Protein AF-A0A6P0WUS3-F1 (afdb_monomer)

Radius of gyration: 23.39 Å; Cα contacts (8 Å, |Δi|>4): 30; chains: 1; bounding box: 46×38×53 Å

Secondary structure (DSSP, 8-state):
------------HHHHHHHHHHHHHHT--HHHHHHHHHHHHHHHHHHHHHHHHHHHHHHTSTT-----HHHHHHHHHHTTSTTPPPPS--

Sequence (90 aa):
MSQTEVVTVRLTPEVKAKLNALALSTKRSKSWLAAEAIALYVEQQSWQIQMIEEAVTFADSPQAEWVEGDDMEAWLSSWGMEDEKPAPCS

Foldseek 3Di:
DDDDDDDDDDDDPVVVVVLVVVCVVVVHDSVVVVVVVVVVVCVVVVVVVVVVVVVVVLCPDPNDDDDDPVLQVQQVVCPPHPPRDDHRPD

Structure (mmCIF, N/CA/C/O backbone):
data_AF-A0A6P0WUS3-F1
#
_entry.id   AF-A0A6P0WUS3-F1
#
loop_
_atom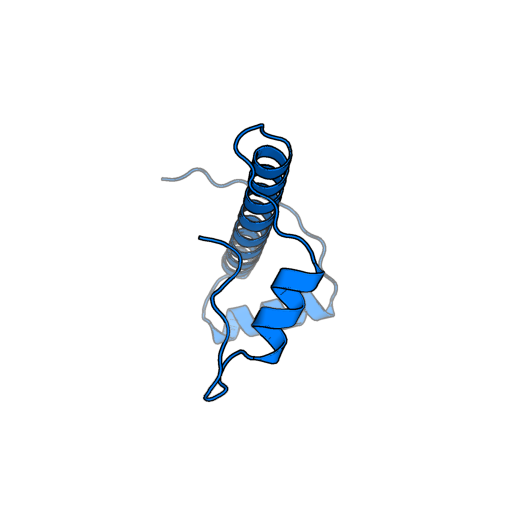_site.group_PDB
_atom_site.id
_atom_site.type_symbol
_atom_site.label_atom_id
_atom_site.label_alt_id
_atom_site.label_comp_id
_atom_site.label_asym_id
_atom_site.label_entity_id
_atom_site.label_seq_id
_atom_site.pdbx_PDB_ins_code
_atom_site.Cartn_x
_atom_site.Cartn_y
_atom_site.Cartn_z
_atom_site.occupancy
_atom_site.B_iso_or_equiv
_atom_site.auth_seq_id
_atom_site.auth_comp_id
_atom_site.auth_asym_id
_atom_site.auth_atom_id
_atom_site.pdbx_PDB_model_num
ATOM 1 N N . MET A 1 1 ? 6.825 10.793 23.444 1.00 47.56 1 MET A N 1
ATOM 2 C CA 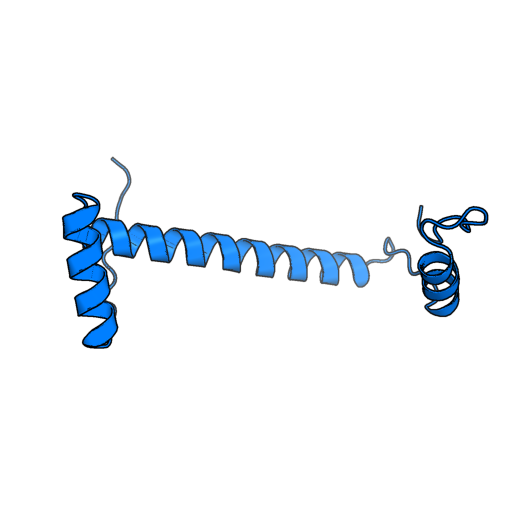. MET A 1 1 ? 5.476 10.365 23.020 1.00 47.56 1 MET A CA 1
ATOM 3 C C . MET A 1 1 ? 5.272 10.909 21.619 1.00 47.56 1 MET A C 1
ATOM 5 O O . MET A 1 1 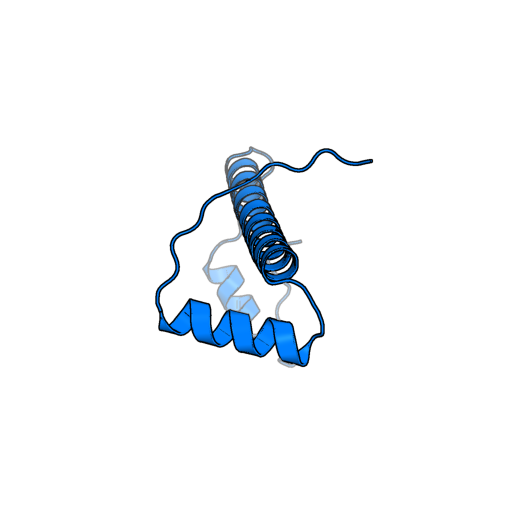? 5.340 12.121 21.463 1.00 47.56 1 MET A O 1
ATOM 9 N N . SER A 1 2 ? 5.133 10.046 20.616 1.00 72.62 2 SER A N 1
ATOM 10 C CA . SER A 1 2 ? 4.822 10.456 19.242 1.00 72.62 2 SER A CA 1
ATOM 11 C C . SER A 1 2 ? 3.440 11.114 19.212 1.00 72.62 2 SER A C 1
ATOM 13 O O . SER A 1 2 ? 2.524 10.624 19.873 1.00 72.62 2 SER A O 1
ATOM 15 N N . GLN A 1 3 ? 3.291 12.226 18.496 1.00 85.38 3 GLN A N 1
ATOM 16 C CA . GLN A 1 3 ? 1.994 12.876 18.305 1.00 85.38 3 GLN A CA 1
ATOM 17 C C . GLN A 1 3 ? 1.120 11.999 17.395 1.00 85.38 3 GLN A C 1
ATOM 19 O O . GLN A 1 3 ? 1.618 11.427 16.428 1.00 85.38 3 GLN A O 1
ATOM 24 N N . 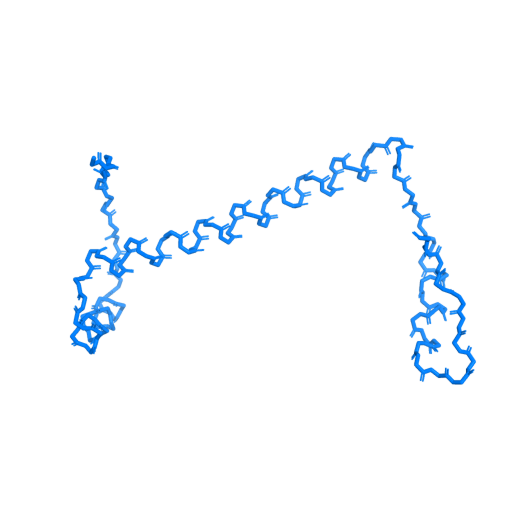THR A 1 4 ? -0.164 11.860 17.722 1.00 86.56 4 THR A N 1
ATOM 25 C CA . THR A 1 4 ? -1.138 11.117 16.910 1.00 86.56 4 THR A CA 1
ATOM 26 C C . THR A 1 4 ? -2.301 12.023 16.558 1.00 86.56 4 THR A C 1
ATOM 28 O O . THR A 1 4 ? -2.810 12.720 17.434 1.00 86.56 4 THR A O 1
ATOM 31 N N . GLU A 1 5 ? -2.750 11.945 15.312 1.00 92.31 5 GLU A N 1
ATOM 32 C CA . GLU A 1 5 ? -3.877 12.711 14.781 1.00 92.31 5 GLU A CA 1
ATOM 33 C C . GLU A 1 5 ? -5.099 11.806 14.579 1.00 92.31 5 GLU A C 1
ATOM 35 O O . GLU A 1 5 ? -4.972 10.594 14.375 1.00 92.31 5 GLU A O 1
ATOM 40 N N . VAL A 1 6 ? -6.301 12.383 14.647 1.00 93.69 6 VAL A N 1
ATOM 41 C CA . VAL A 1 6 ? -7.558 11.636 14.488 1.00 93.69 6 VAL A CA 1
ATOM 42 C C . VAL A 1 6 ? -8.091 11.792 13.070 1.00 93.69 6 VAL A C 1
ATOM 44 O O . VAL A 1 6 ? -8.343 12.900 12.606 1.00 93.69 6 VAL A O 1
ATOM 47 N N . VAL A 1 7 ? -8.368 10.663 12.417 1.00 92.94 7 VAL A N 1
ATOM 48 C CA . VAL A 1 7 ? -9.057 10.616 11.122 1.00 92.94 7 VAL A CA 1
ATOM 49 C C . VAL A 1 7 ? -10.416 9.941 11.291 1.00 92.94 7 VAL A C 1
ATOM 51 O O . VAL A 1 7 ? -10.532 8.888 11.918 1.00 92.94 7 VAL A O 1
ATOM 54 N N . THR A 1 8 ? -11.466 10.540 10.723 1.00 94.69 8 THR A N 1
ATOM 55 C CA . THR A 1 8 ? -12.811 9.944 10.691 1.00 94.69 8 THR A CA 1
ATOM 56 C C . THR A 1 8 ? -13.040 9.258 9.350 1.00 94.69 8 THR A C 1
ATOM 58 O O . THR A 1 8 ? -13.061 9.916 8.314 1.00 94.69 8 THR A O 1
ATOM 61 N N . VAL A 1 9 ? -13.265 7.943 9.371 1.00 93.62 9 VAL A N 1
ATOM 62 C CA . VAL A 1 9 ? -13.518 7.137 8.168 1.00 93.62 9 VAL A CA 1
ATOM 63 C C . VAL A 1 9 ? -14.941 6.588 8.156 1.00 93.62 9 VAL A C 1
ATOM 65 O O . VAL A 1 9 ? -15.499 6.218 9.192 1.00 93.62 9 VAL A O 1
ATOM 68 N N . ARG A 1 10 ? -15.544 6.517 6.966 1.00 96.56 10 ARG A N 1
ATOM 69 C CA . ARG A 1 10 ? -16.844 5.869 6.765 1.00 96.56 10 ARG A CA 1
ATOM 70 C C . ARG A 1 10 ? -16.619 4.423 6.352 1.00 96.56 10 ARG A C 1
ATOM 72 O O . ARG A 1 10 ? -15.905 4.161 5.394 1.00 96.56 10 ARG A O 1
ATOM 79 N N . LEU A 1 11 ? -17.259 3.501 7.062 1.00 96.56 11 LEU A N 1
ATOM 80 C CA . LEU A 1 11 ? -17.212 2.071 6.770 1.00 96.56 11 LEU A CA 1
ATOM 81 C C . LEU A 1 11 ? -18.615 1.577 6.443 1.00 96.56 11 LEU A C 1
ATOM 83 O O . LEU A 1 11 ? -19.590 2.000 7.072 1.00 96.56 11 LEU A O 1
ATOM 87 N N . THR A 1 12 ? -18.713 0.642 5.502 1.00 98.44 12 THR A N 1
ATOM 88 C CA . THR A 1 12 ? -19.959 -0.098 5.303 1.00 98.44 12 THR A CA 1
ATOM 89 C C . THR A 1 12 ? -20.276 -0.925 6.561 1.00 98.44 12 THR A C 1
ATOM 91 O O . THR A 1 12 ? -19.360 -1.286 7.315 1.00 98.44 12 THR A O 1
ATOM 94 N N . PRO A 1 13 ? -21.557 -1.252 6.823 1.00 98.50 13 PRO A N 1
ATOM 95 C CA . PRO A 1 13 ? -21.930 -2.082 7.971 1.00 98.50 13 PRO A CA 1
ATOM 96 C C . PRO A 1 13 ? -21.191 -3.426 8.005 1.00 98.50 13 PRO A C 1
ATOM 98 O O . PRO A 1 13 ? -20.765 -3.866 9.072 1.00 98.50 13 PRO A O 1
ATOM 101 N N . GLU A 1 14 ? -20.979 -4.032 6.835 1.00 98.50 14 GLU A N 1
ATOM 102 C CA . GLU A 1 14 ? -20.250 -5.292 6.684 1.00 98.50 14 GLU A CA 1
ATOM 103 C C . GLU A 1 14 ? -18.787 -5.171 7.137 1.00 98.50 14 GLU A C 1
ATOM 105 O O . GLU A 1 14 ? -18.323 -5.960 7.962 1.00 98.50 14 GLU A O 1
ATOM 110 N N . VAL A 1 15 ? -18.061 -4.153 6.659 1.00 97.94 15 VAL A N 1
ATOM 111 C CA . VAL A 1 15 ? -16.655 -3.934 7.038 1.00 97.94 15 VAL A CA 1
ATOM 112 C C . VAL A 1 15 ? -16.540 -3.620 8.527 1.00 97.94 15 VAL A C 1
ATOM 114 O O . VAL A 1 15 ? -15.671 -4.161 9.210 1.00 97.94 15 VAL A O 1
ATOM 117 N N . LYS A 1 16 ? -17.458 -2.812 9.072 1.00 97.88 16 LYS A N 1
ATOM 118 C CA . LYS A 1 16 ? -17.512 -2.531 10.513 1.00 97.88 16 LYS A CA 1
ATOM 119 C C . LYS A 1 16 ? -17.710 -3.810 11.334 1.00 97.88 16 LYS A C 1
ATOM 121 O O . LYS A 1 16 ? -17.079 -3.956 12.381 1.00 97.88 16 LYS A O 1
ATOM 126 N N . ALA A 1 17 ? -18.562 -4.731 10.880 1.00 98.38 17 ALA A N 1
ATOM 127 C CA . ALA A 1 17 ? -18.776 -6.014 11.546 1.00 98.38 17 ALA A CA 1
ATOM 128 C C . ALA A 1 17 ? -17.514 -6.892 11.517 1.00 98.38 17 ALA A C 1
ATOM 130 O O . ALA A 1 17 ? -17.103 -7.389 12.567 1.00 98.38 17 ALA A O 1
ATOM 131 N N . LYS A 1 18 ? -16.847 -7.004 10.359 1.00 98.25 18 LYS A N 1
ATOM 132 C CA . LYS A 1 18 ? -15.569 -7.729 10.223 1.00 98.25 18 LYS A CA 1
ATOM 133 C C . LYS A 1 18 ? -14.476 -7.133 11.119 1.00 98.25 18 LYS A C 1
ATOM 135 O O . LYS A 1 18 ? -13.804 -7.875 11.828 1.00 98.25 18 LYS A O 1
ATOM 140 N N . LEU A 1 19 ? -14.359 -5.803 11.174 1.00 97.88 19 LEU A N 1
ATOM 141 C CA . LEU A 1 19 ? -13.405 -5.111 12.050 1.00 97.88 19 LEU A CA 1
ATOM 142 C C . LEU A 1 19 ? -13.693 -5.355 13.540 1.00 97.88 19 LEU A C 1
ATOM 144 O O . LEU A 1 19 ? -12.763 -5.540 14.322 1.00 97.88 19 LEU A O 1
ATOM 148 N N . ASN A 1 20 ? -14.968 -5.382 13.949 1.00 98.06 20 ASN A N 1
ATOM 149 C CA . ASN A 1 20 ? -15.339 -5.722 15.327 1.00 98.06 20 ASN A CA 1
ATOM 150 C C . ASN A 1 20 ? -14.918 -7.160 15.683 1.00 98.06 20 ASN A C 1
ATOM 152 O O . ASN A 1 20 ? -14.362 -7.377 16.756 1.00 98.06 20 ASN A O 1
ATOM 156 N N . ALA A 1 21 ? -15.176 -8.128 14.798 1.00 98.31 21 ALA A N 1
ATOM 157 C CA . ALA A 1 21 ? -14.800 -9.524 15.019 1.00 98.31 21 ALA A CA 1
ATOM 158 C C . ALA A 1 21 ? -13.274 -9.696 15.098 1.00 98.31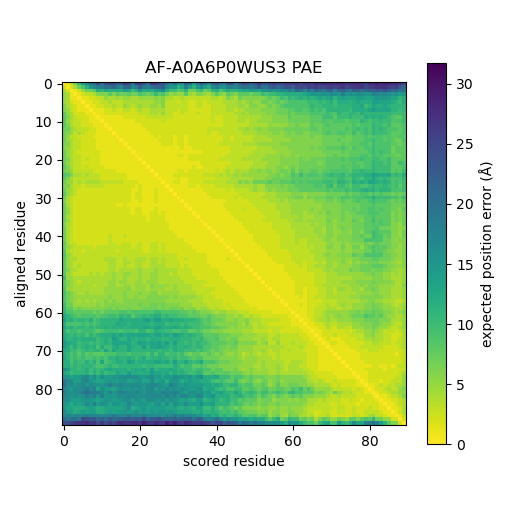 21 ALA A C 1
ATOM 160 O O . ALA A 1 21 ? -12.782 -10.376 15.996 1.00 98.31 21 ALA A O 1
ATOM 161 N N . LEU A 1 22 ? -12.535 -9.016 14.214 1.00 98.25 22 LEU A N 1
ATOM 162 C CA . LEU A 1 22 ? -11.074 -9.018 14.215 1.00 98.25 22 LEU A CA 1
ATOM 163 C C . LEU A 1 22 ? -10.503 -8.430 15.513 1.00 98.25 22 LEU A C 1
ATOM 165 O O . LEU A 1 22 ? -9.635 -9.030 16.131 1.00 98.25 22 LEU A O 1
ATOM 169 N N . ALA A 1 23 ? -11.038 -7.300 15.980 1.00 98.44 23 ALA A N 1
ATOM 170 C CA . ALA A 1 23 ? -10.626 -6.686 17.243 1.00 98.44 23 ALA A CA 1
ATOM 171 C C . ALA A 1 23 ? -10.760 -7.643 18.441 1.00 98.44 23 ALA A C 1
ATOM 173 O O . ALA A 1 23 ? -9.868 -7.706 19.292 1.00 98.44 23 ALA A O 1
ATOM 174 N N . LEU A 1 24 ? -11.857 -8.409 18.491 1.00 98.06 24 LEU A N 1
ATOM 175 C CA . LEU A 1 24 ? -12.099 -9.402 19.538 1.00 98.06 24 LEU A CA 1
ATOM 176 C C . LEU A 1 24 ? -11.118 -10.576 19.453 1.00 98.06 24 LEU A C 1
ATOM 178 O O . LEU A 1 24 ? -10.556 -10.965 20.477 1.00 98.06 24 LEU A O 1
ATOM 182 N N . SER A 1 25 ? -10.885 -11.122 18.256 1.00 98.19 25 SER A N 1
ATOM 183 C CA . SER A 1 25 ? -10.002 -12.281 18.078 1.00 98.19 25 SER A CA 1
ATOM 184 C C . SER A 1 25 ? -8.530 -11.947 18.326 1.00 98.19 25 SER A C 1
ATOM 186 O O . SER A 1 25 ? -7.811 -12.759 18.907 1.00 98.19 25 SER A O 1
ATOM 188 N N . THR A 1 26 ? -8.082 -10.742 17.962 1.00 97.56 26 THR A N 1
ATOM 189 C CA . THR A 1 26 ? -6.684 -10.313 18.130 1.00 97.56 26 THR A CA 1
ATOM 190 C C . THR A 1 26 ? -6.414 -9.607 19.459 1.00 97.56 26 THR A C 1
ATOM 192 O O . THR A 1 26 ? -5.267 -9.253 19.730 1.00 97.56 26 THR A O 1
ATOM 195 N N . LYS A 1 27 ? -7.447 -9.352 20.279 1.00 97.50 27 LYS A N 1
ATOM 196 C CA . LYS A 1 27 ? -7.373 -8.536 21.508 1.00 97.50 27 LYS A CA 1
ATOM 197 C C . LYS A 1 27 ? -6.760 -7.147 21.263 1.00 97.50 27 LYS A C 1
ATOM 199 O O . LYS A 1 27 ? -5.962 -6.653 22.059 1.00 97.50 27 LYS A O 1
ATOM 204 N N . ARG A 1 28 ? -7.119 -6.511 20.144 1.00 97.69 28 ARG A N 1
ATOM 205 C CA . ARG A 1 28 ? -6.669 -5.155 19.775 1.00 97.69 28 ARG A CA 1
ATOM 206 C C . ARG A 1 28 ? -7.853 -4.202 19.699 1.00 97.69 28 ARG A C 1
ATOM 208 O O . ARG A 1 28 ? -8.980 -4.613 19.446 1.00 97.69 28 ARG A O 1
ATOM 215 N N . SER A 1 29 ? -7.607 -2.909 19.906 1.00 97.44 29 SER A N 1
ATOM 216 C CA . SER A 1 29 ? -8.657 -1.909 19.713 1.00 97.44 29 SER A CA 1
ATOM 217 C C . SER A 1 29 ? -8.938 -1.714 18.220 1.00 97.44 29 SER A C 1
ATOM 219 O O . SER A 1 29 ? -8.055 -1.858 17.376 1.00 97.44 29 SER A O 1
ATOM 221 N N . LYS A 1 30 ? -10.174 -1.333 17.887 1.00 96.00 30 LYS A N 1
ATOM 222 C CA . LYS A 1 30 ? -10.562 -1.032 16.499 1.00 96.00 30 LYS A CA 1
ATOM 223 C C . LYS A 1 30 ? -9.785 0.145 15.925 1.00 96.00 30 LYS A C 1
ATOM 225 O O . LYS A 1 30 ? -9.461 0.125 14.749 1.00 96.00 30 LYS A O 1
ATOM 230 N N . SER A 1 31 ? -9.492 1.140 16.764 1.00 94.88 31 SER A N 1
ATOM 231 C CA . SER A 1 31 ? -8.680 2.294 16.375 1.00 94.88 31 SER A CA 1
ATOM 232 C C . SER A 1 31 ? -7.260 1.861 16.013 1.00 94.88 31 SER A C 1
ATOM 234 O O . SER A 1 31 ? -6.754 2.255 14.973 1.00 94.88 31 SER A O 1
ATOM 236 N N . TRP A 1 32 ? -6.661 0.970 16.812 1.00 95.62 32 TRP A N 1
ATOM 237 C CA . TRP A 1 32 ? -5.334 0.428 16.527 1.00 95.62 32 TRP A CA 1
ATOM 238 C C . TRP A 1 32 ? -5.318 -0.372 15.220 1.00 95.62 32 TRP A C 1
ATOM 240 O O . TRP A 1 32 ? -4.480 -0.114 14.371 1.00 95.62 32 TRP A O 1
ATOM 250 N N . LEU A 1 33 ? -6.285 -1.276 15.012 1.00 97.19 33 LEU A N 1
ATOM 251 C CA . LEU A 1 33 ? -6.383 -2.052 13.766 1.00 97.19 33 LEU A CA 1
ATOM 252 C C . LEU A 1 33 ? -6.650 -1.176 12.535 1.00 97.19 33 LEU A C 1
ATOM 254 O O . LEU A 1 33 ? -6.130 -1.458 11.462 1.00 97.19 33 LEU A O 1
ATOM 258 N N . ALA A 1 34 ? -7.464 -0.127 12.676 1.00 95.94 34 ALA A N 1
ATOM 259 C CA . ALA A 1 34 ? -7.718 0.813 11.591 1.00 95.94 34 ALA A CA 1
ATOM 260 C C . ALA A 1 34 ? -6.469 1.638 11.261 1.00 95.94 34 ALA A C 1
ATOM 262 O O . ALA A 1 34 ? -6.146 1.789 10.088 1.00 95.94 34 ALA A O 1
ATOM 263 N N . ALA A 1 35 ? -5.756 2.131 12.278 1.00 95.56 35 ALA A N 1
ATOM 264 C CA . ALA A 1 35 ? -4.499 2.846 12.093 1.00 95.56 35 ALA A CA 1
ATOM 265 C C . ALA A 1 35 ? -3.440 1.955 11.432 1.00 95.56 35 ALA A C 1
ATOM 267 O O . ALA A 1 35 ? -2.805 2.392 10.481 1.00 95.56 35 ALA A O 1
ATOM 268 N N . GLU A 1 36 ? -3.317 0.701 11.872 1.00 96.38 36 GLU A N 1
ATOM 269 C CA . GLU A 1 36 ? -2.402 -0.283 11.285 1.00 96.38 36 GLU A CA 1
ATOM 270 C C . GLU A 1 36 ? -2.727 -0.546 9.809 1.00 96.38 36 GLU A C 1
ATOM 272 O O . GLU A 1 36 ? -1.856 -0.463 8.949 1.00 96.38 36 GLU A O 1
ATOM 277 N N . ALA A 1 37 ? -3.999 -0.803 9.490 1.00 96.69 37 ALA A N 1
ATOM 278 C CA . ALA A 1 37 ? -4.423 -1.045 8.114 1.00 96.69 37 ALA A CA 1
ATOM 279 C C . ALA A 1 37 ? -4.182 0.172 7.205 1.00 96.69 37 ALA A C 1
ATOM 281 O O . ALA A 1 37 ? -3.778 0.011 6.055 1.00 96.69 37 ALA A O 1
ATOM 282 N N . ILE A 1 38 ? -4.416 1.386 7.717 1.00 96.25 38 ILE A N 1
ATOM 283 C CA . ILE A 1 38 ? -4.140 2.628 6.987 1.00 96.25 38 ILE A CA 1
ATOM 284 C C . ILE A 1 38 ? -2.632 2.810 6.795 1.00 96.25 38 ILE A C 1
ATOM 286 O O . ILE A 1 38 ? -2.223 3.149 5.691 1.00 96.25 38 ILE A O 1
ATOM 290 N N . ALA A 1 39 ? -1.813 2.567 7.822 1.00 96.38 39 ALA A N 1
ATOM 291 C CA . ALA 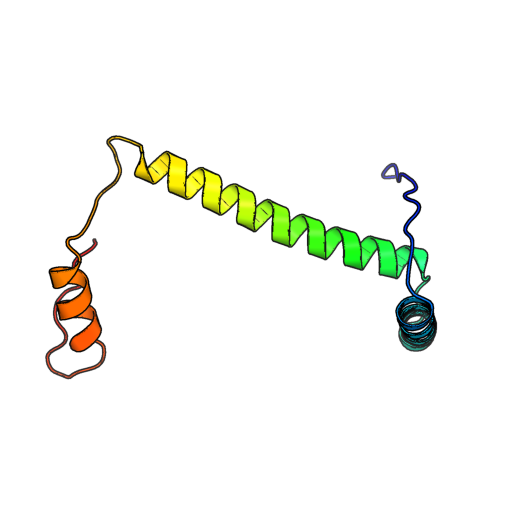A 1 39 ? -0.360 2.698 7.736 1.00 96.38 39 ALA A CA 1
ATOM 292 C C . ALA A 1 39 ? 0.227 1.756 6.679 1.00 96.38 39 ALA A C 1
ATOM 294 O O . ALA A 1 39 ? 0.929 2.222 5.787 1.00 96.38 39 ALA A O 1
ATOM 295 N N . LEU A 1 40 ? -0.152 0.474 6.714 1.00 97.81 40 LEU A N 1
ATOM 296 C CA . LEU A 1 40 ? 0.281 -0.522 5.729 1.00 97.81 40 LEU A CA 1
ATOM 297 C C . LEU A 1 40 ? -0.133 -0.140 4.304 1.00 97.81 40 LEU A C 1
ATOM 299 O O . LEU A 1 40 ? 0.657 -0.262 3.370 1.00 97.81 40 LEU A O 1
ATOM 303 N N . TYR A 1 41 ? -1.366 0.344 4.129 1.00 97.38 41 TYR A N 1
ATOM 304 C CA . TYR A 1 41 ? -1.836 0.794 2.823 1.00 97.38 41 TYR A CA 1
ATOM 305 C C . TYR A 1 41 ? -1.042 2.007 2.332 1.00 97.38 41 TYR A C 1
ATOM 307 O O . TYR A 1 41 ? -0.573 2.012 1.198 1.00 97.38 41 TYR A O 1
ATOM 315 N N . VAL A 1 42 ? -0.874 3.028 3.178 1.00 97.50 42 VAL A N 1
ATOM 316 C CA . VAL A 1 42 ? -0.147 4.249 2.816 1.00 97.50 42 VAL A CA 1
ATOM 317 C C . VAL A 1 42 ? 1.301 3.929 2.468 1.00 97.50 42 VAL A C 1
ATOM 319 O O . VAL A 1 42 ? 1.744 4.367 1.416 1.00 97.50 42 VAL A O 1
ATOM 322 N N . GLU A 1 43 ? 1.997 3.134 3.281 1.00 97.75 43 GLU A N 1
ATOM 323 C CA . GLU A 1 43 ? 3.383 2.721 3.036 1.00 97.75 43 GLU A CA 1
ATOM 324 C C . GLU A 1 43 ? 3.526 2.002 1.690 1.00 97.75 43 GLU A C 1
ATOM 326 O O . GLU A 1 43 ? 4.367 2.372 0.867 1.00 97.75 43 GLU A O 1
ATOM 331 N N . GLN A 1 44 ? 2.653 1.023 1.424 1.00 98.00 44 GLN A N 1
ATOM 332 C CA . GLN A 1 44 ? 2.669 0.279 0.169 1.00 98.00 44 GLN A CA 1
ATOM 333 C C . GLN A 1 44 ? 2.430 1.195 -1.036 1.00 98.00 44 GLN A C 1
ATOM 335 O O . GLN A 1 44 ? 3.143 1.092 -2.034 1.00 98.00 44 GLN A O 1
ATOM 340 N N . GLN A 1 45 ? 1.430 2.077 -0.961 1.00 98.25 45 GLN A N 1
ATOM 341 C CA . GLN A 1 45 ? 1.109 2.978 -2.066 1.00 98.25 45 GLN A CA 1
ATOM 342 C C . GLN A 1 45 ? 2.195 4.038 -2.266 1.00 98.25 45 GLN A C 1
ATOM 344 O O . GLN A 1 45 ? 2.572 4.302 -3.403 1.00 98.25 45 GLN A O 1
ATOM 349 N N . SER A 1 46 ? 2.738 4.612 -1.187 1.00 97.81 46 SER A N 1
ATOM 350 C CA . SER A 1 46 ? 3.796 5.620 -1.285 1.00 97.81 46 SER A CA 1
ATOM 351 C C . SER A 1 46 ? 5.065 5.045 -1.895 1.00 97.81 46 SER A C 1
ATOM 353 O O . SER A 1 46 ? 5.652 5.681 -2.762 1.00 97.81 46 SER A O 1
ATOM 355 N N . TRP A 1 47 ? 5.449 3.826 -1.499 1.00 97.88 47 TRP A N 1
ATOM 356 C CA . TRP A 1 47 ? 6.604 3.152 -2.083 1.00 97.88 47 TRP A CA 1
ATOM 357 C C . TRP A 1 47 ? 6.402 2.888 -3.580 1.00 97.88 47 TRP A C 1
ATOM 359 O O . TRP A 1 47 ? 7.286 3.190 -4.373 1.00 97.88 47 TRP A O 1
ATOM 369 N N . GLN A 1 48 ? 5.229 2.389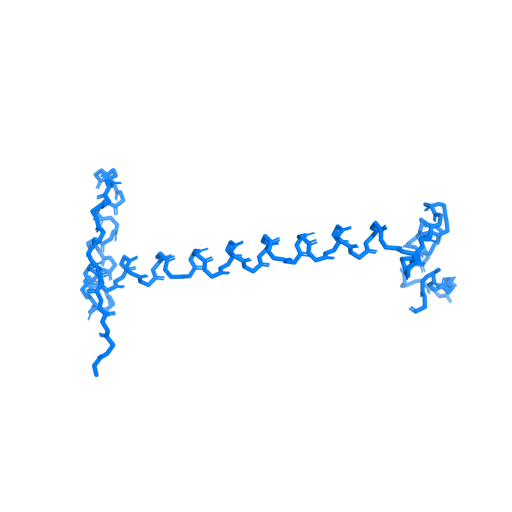 -3.991 1.00 98.06 48 GLN A N 1
ATOM 370 C CA . GLN A 1 48 ? 4.945 2.144 -5.411 1.00 98.06 48 GLN A CA 1
ATOM 371 C C . GLN A 1 48 ? 4.994 3.425 -6.242 1.00 98.06 48 GLN A C 1
ATOM 373 O O . GLN A 1 48 ? 5.614 3.436 -7.302 1.00 98.06 48 GLN A O 1
ATOM 378 N N . ILE A 1 49 ? 4.361 4.497 -5.760 1.00 98.12 49 ILE A N 1
ATOM 379 C CA . ILE A 1 49 ? 4.354 5.791 -6.450 1.00 98.12 49 ILE A CA 1
ATOM 380 C C . ILE A 1 49 ? 5.781 6.316 -6.589 1.00 98.12 49 ILE A C 1
ATOM 382 O O . ILE A 1 49 ? 6.191 6.642 -7.697 1.00 98.12 49 ILE A O 1
ATOM 386 N N . GLN A 1 50 ? 6.550 6.315 -5.499 1.00 98.19 50 GLN A N 1
ATOM 387 C CA . GLN A 1 50 ? 7.937 6.767 -5.515 1.00 98.19 50 GLN A CA 1
ATOM 388 C C . GLN A 1 50 ? 8.780 5.972 -6.521 1.00 98.19 50 GLN A C 1
ATOM 390 O O . GLN A 1 50 ? 9.469 6.567 -7.341 1.00 98.19 50 GLN A O 1
ATOM 395 N N . MET A 1 51 ? 8.690 4.639 -6.510 1.00 98.06 51 MET A N 1
ATOM 396 C CA . MET A 1 51 ? 9.438 3.791 -7.446 1.00 98.06 51 MET A CA 1
ATOM 397 C C . MET A 1 51 ? 9.064 4.065 -8.907 1.00 98.06 51 MET A C 1
ATOM 399 O O . MET A 1 51 ? 9.932 4.042 -9.776 1.00 98.06 51 MET A O 1
ATOM 403 N N . ILE A 1 52 ? 7.783 4.321 -9.192 1.00 97.88 52 ILE A N 1
ATOM 404 C CA . ILE A 1 52 ? 7.326 4.679 -10.540 1.00 97.88 52 ILE A CA 1
ATOM 405 C C . ILE A 1 52 ? 7.892 6.040 -10.949 1.00 97.88 52 ILE A C 1
ATOM 407 O O . ILE A 1 52 ? 8.420 6.170 -12.050 1.00 97.88 52 ILE A O 1
ATOM 411 N N . GLU A 1 53 ? 7.803 7.044 -10.078 1.00 98.31 53 GLU A N 1
ATOM 412 C CA . GLU A 1 53 ? 8.330 8.387 -10.341 1.00 98.31 53 GLU A CA 1
ATOM 413 C C . GLU A 1 53 ? 9.848 8.363 -10.572 1.00 98.31 53 GLU A C 1
ATOM 415 O O . GLU A 1 53 ? 10.341 8.991 -11.513 1.00 98.31 53 GLU A O 1
ATOM 420 N N . GLU A 1 54 ? 10.586 7.592 -9.770 1.00 97.62 54 GLU A N 1
ATOM 421 C CA . GLU A 1 54 ? 12.028 7.382 -9.929 1.00 97.62 54 GLU A CA 1
ATOM 422 C C . GLU A 1 54 ? 12.354 6.669 -11.246 1.00 97.62 54 GLU A C 1
ATOM 424 O O . GLU A 1 54 ? 13.235 7.120 -11.979 1.00 97.62 54 GLU A O 1
ATOM 429 N N . ALA A 1 55 ? 11.621 5.605 -11.591 1.00 96.25 55 ALA A N 1
ATOM 430 C CA . ALA A 1 55 ? 11.823 4.867 -12.836 1.00 96.25 55 ALA A CA 1
ATOM 431 C C . ALA A 1 55 ? 11.543 5.727 -14.077 1.00 96.25 55 ALA A C 1
ATOM 433 O O . ALA A 1 55 ? 12.332 5.703 -15.018 1.00 96.25 55 ALA A O 1
ATOM 434 N N . VAL A 1 56 ? 10.464 6.519 -14.073 1.00 97.50 56 VAL A N 1
ATOM 435 C CA . VAL A 1 56 ? 10.148 7.458 -15.165 1.00 97.50 56 VAL A CA 1
ATOM 436 C C . VAL A 1 56 ? 11.226 8.534 -15.275 1.00 97.50 56 VAL A C 1
ATOM 438 O O . VAL A 1 56 ? 11.731 8.788 -16.363 1.00 97.50 56 VAL A O 1
ATOM 441 N N . THR A 1 57 ? 11.645 9.114 -14.148 1.00 97.88 57 THR A N 1
ATOM 442 C CA . THR A 1 57 ? 12.713 10.125 -14.133 1.00 97.88 57 THR A CA 1
ATOM 443 C C . THR A 1 57 ? 14.026 9.566 -14.679 1.00 97.88 57 THR A C 1
ATOM 445 O O . THR A 1 57 ? 14.723 10.245 -15.432 1.00 97.88 57 THR A O 1
ATOM 448 N N . PHE A 1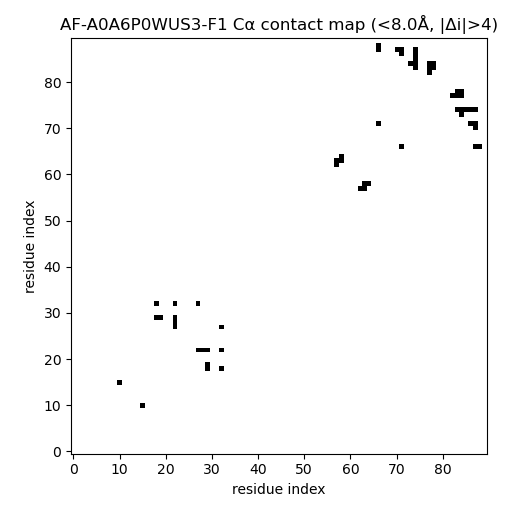 58 ? 14.374 8.331 -14.309 1.00 96.19 58 PHE A N 1
ATOM 449 C CA . PHE A 1 58 ? 15.558 7.658 -14.826 1.00 96.19 58 PHE A CA 1
ATOM 450 C C . PHE A 1 58 ? 15.437 7.399 -16.329 1.00 96.19 58 PHE A C 1
ATOM 452 O O . PHE A 1 58 ? 16.359 7.749 -17.059 1.00 96.19 58 PHE A O 1
ATOM 459 N N . ALA A 1 59 ? 14.303 6.862 -16.783 1.00 95.25 59 ALA A N 1
ATOM 460 C CA . ALA A 1 59 ? 14.006 6.577 -18.187 1.00 95.25 59 ALA A CA 1
ATOM 461 C C . ALA A 1 59 ? 14.100 7.821 -19.091 1.00 95.25 59 ALA A C 1
ATOM 463 O O . ALA A 1 59 ? 14.615 7.734 -20.204 1.00 95.25 59 ALA A O 1
ATOM 464 N N . ASP A 1 60 ? 13.660 8.980 -18.598 1.00 96.31 60 ASP A N 1
ATOM 465 C CA . ASP A 1 60 ? 13.759 10.261 -19.311 1.00 96.31 60 ASP A CA 1
ATOM 466 C C . ASP A 1 60 ? 15.172 10.881 -19.253 1.00 96.31 60 ASP A C 1
ATOM 468 O O . ASP A 1 60 ? 15.451 11.890 -19.911 1.00 96.31 60 ASP A O 1
ATOM 472 N N . SER A 1 61 ? 16.082 10.315 -18.456 1.00 96.75 61 SER A N 1
ATOM 473 C CA . SER A 1 61 ? 17.439 10.832 -18.298 1.00 96.75 61 SER A CA 1
ATOM 474 C C . SER A 1 61 ? 18.380 10.353 -19.416 1.00 96.75 61 SER A C 1
ATOM 476 O O . SER A 1 61 ? 18.225 9.251 -19.938 1.00 96.75 61 SER A O 1
ATOM 478 N N . PRO A 1 62 ? 19.454 11.104 -19.732 1.00 95.06 62 PRO A N 1
ATOM 479 C CA . PRO A 1 62 ? 20.474 10.663 -20.692 1.00 95.06 62 PRO A CA 1
ATOM 480 C C . PRO A 1 62 ? 21.273 9.421 -20.262 1.00 95.06 62 PRO A C 1
ATOM 482 O O . PRO A 1 62 ? 22.114 8.954 -21.022 1.00 95.06 62 PRO A O 1
ATOM 485 N N . GLN A 1 63 ? 21.086 8.958 -19.024 1.00 92.62 63 GLN A N 1
ATOM 486 C CA . GLN A 1 63 ? 21.759 7.790 -18.453 1.00 92.62 63 GLN A CA 1
ATOM 487 C C . GLN A 1 63 ? 20.929 6.513 -18.633 1.00 92.62 63 GLN A C 1
ATOM 489 O O . GLN A 1 63 ? 21.414 5.437 -18.299 1.00 92.62 63 GLN A O 1
ATOM 494 N N . ALA A 1 64 ? 19.691 6.625 -19.130 1.00 92.44 64 ALA A N 1
ATOM 495 C CA . ALA A 1 64 ? 18.860 5.472 -19.427 1.00 92.44 64 ALA A CA 1
ATOM 496 C C . ALA A 1 64 ? 19.450 4.659 -20.580 1.00 92.44 64 ALA A C 1
ATOM 498 O O . ALA A 1 64 ? 19.735 5.192 -21.656 1.00 92.44 64 ALA A O 1
ATOM 499 N N . GLU A 1 65 ? 19.561 3.354 -20.363 1.00 91.56 65 GLU A N 1
ATOM 500 C CA . GLU A 1 65 ? 19.870 2.384 -21.404 1.00 91.56 65 GLU A CA 1
ATOM 501 C C . GLU A 1 65 ? 18.589 1.647 -21.794 1.00 91.56 65 GLU A C 1
ATOM 503 O O . GLU A 1 65 ? 17.828 1.189 -20.939 1.00 91.56 65 GLU A O 1
ATOM 508 N N . TRP A 1 66 ? 18.346 1.555 -23.099 1.00 90.56 66 TRP A N 1
ATOM 509 C CA . TRP A 1 66 ? 17.180 0.894 -23.671 1.00 90.56 66 TRP A CA 1
ATOM 510 C C . TRP A 1 66 ? 17.627 -0.309 -24.490 1.00 90.56 66 TRP A C 1
ATOM 512 O O . TRP A 1 66 ? 18.644 -0.259 -25.178 1.00 90.56 66 TRP A O 1
ATOM 522 N N . VAL A 1 67 ? 16.839 -1.376 -24.423 1.00 92.44 67 VAL A N 1
ATOM 523 C CA . VAL A 1 67 ? 17.050 -2.606 -25.185 1.00 92.44 67 VAL A CA 1
ATOM 524 C C . VAL A 1 67 ? 15.919 -2.750 -26.196 1.00 92.44 67 VAL A C 1
ATOM 526 O O . VAL A 1 67 ? 14.760 -2.487 -25.869 1.00 92.44 67 VAL A O 1
ATOM 529 N N . GLU A 1 68 ? 16.249 -3.179 -27.412 1.00 93.75 68 GLU A N 1
ATOM 530 C CA . GLU A 1 68 ? 15.258 -3.460 -28.448 1.00 93.75 68 GLU A CA 1
ATOM 531 C C . GLU A 1 68 ? 14.351 -4.632 -28.045 1.00 93.75 68 GLU A C 1
ATOM 533 O O . GLU A 1 68 ? 14.794 -5.632 -27.472 1.00 93.75 68 GLU A O 1
ATOM 538 N N . GLY A 1 69 ? 13.059 -4.525 -28.360 1.00 92.56 69 GLY A N 1
ATOM 539 C CA . GLY A 1 69 ? 12.064 -5.524 -27.954 1.00 92.56 69 GLY A CA 1
ATOM 540 C C . GLY A 1 69 ? 12.375 -6.934 -28.465 1.00 92.56 69 GLY A C 1
ATOM 541 O O . GLY A 1 69 ? 12.238 -7.899 -27.714 1.00 92.56 69 GLY A O 1
ATOM 542 N N . ASP A 1 70 ? 12.865 -7.039 -29.702 1.00 94.81 70 ASP A N 1
ATOM 543 C CA . ASP A 1 70 ? 13.210 -8.313 -30.342 1.00 94.81 70 ASP A CA 1
ATOM 544 C C . ASP A 1 70 ? 14.375 -9.023 -29.628 1.00 94.81 70 ASP A C 1
ATOM 546 O O . ASP A 1 70 ? 14.368 -10.249 -29.499 1.00 94.81 70 ASP A O 1
ATOM 550 N N . ASP A 1 71 ? 15.354 -8.269 -29.115 1.00 93.56 71 ASP A N 1
ATOM 551 C CA . ASP A 1 71 ? 16.492 -8.826 -28.373 1.00 93.56 71 ASP A CA 1
ATOM 552 C C . ASP A 1 71 ? 16.044 -9.366 -27.005 1.00 93.56 71 ASP A C 1
ATOM 554 O O . ASP A 1 71 ? 16.456 -10.454 -26.588 1.00 93.56 71 ASP A O 1
ATOM 558 N N . MET A 1 72 ? 15.135 -8.649 -26.332 1.00 94.56 72 MET A N 1
ATOM 559 C CA . MET A 1 72 ? 14.498 -9.109 -25.093 1.00 94.56 72 MET A CA 1
ATOM 560 C C . MET A 1 72 ? 13.664 -10.376 -25.322 1.00 94.56 72 MET A C 1
ATOM 562 O O . MET A 1 72 ? 13.783 -11.338 -24.562 1.00 94.56 72 MET A O 1
ATOM 566 N N . GLU A 1 73 ? 12.852 -10.419 -26.379 1.00 94.75 73 GLU A N 1
ATOM 567 C CA . GLU A 1 73 ? 12.033 -11.589 -26.717 1.00 94.75 73 GLU A CA 1
ATOM 568 C C . GLU A 1 73 ? 12.892 -12.805 -27.084 1.00 94.75 73 GLU A C 1
ATOM 570 O O . GLU A 1 73 ? 12.620 -13.926 -26.637 1.00 94.75 73 GLU A O 1
ATOM 575 N N . ALA A 1 74 ? 13.961 -12.588 -27.853 1.00 93.94 74 ALA A N 1
ATOM 576 C CA . ALA A 1 74 ? 14.906 -13.632 -28.218 1.00 93.94 74 ALA A CA 1
ATOM 577 C C . ALA A 1 74 ? 15.571 -14.258 -26.987 1.00 93.94 74 ALA A C 1
ATOM 579 O O . ALA A 1 74 ? 15.737 -15.481 -26.962 1.00 93.94 74 ALA A O 1
ATOM 580 N N . TRP A 1 75 ? 15.937 -13.449 -25.987 1.00 95.19 75 TRP A N 1
ATOM 581 C CA . TRP A 1 75 ? 16.489 -13.939 -24.725 1.00 95.19 75 TRP A CA 1
ATOM 582 C C . TRP A 1 75 ? 15.441 -14.685 -23.894 1.00 95.19 75 TRP A C 1
ATOM 584 O O . TRP A 1 75 ? 15.655 -15.859 -23.583 1.00 95.19 75 TRP A O 1
ATOM 594 N N . LEU A 1 76 ? 14.283 -14.067 -23.626 1.00 95.06 76 LEU A N 1
ATOM 595 C CA . LEU A 1 76 ? 13.197 -14.665 -22.834 1.00 95.06 76 LEU A CA 1
ATOM 596 C C . LEU A 1 76 ? 12.736 -16.017 -23.393 1.00 95.06 76 LEU A C 1
ATOM 598 O O . LEU A 1 76 ? 12.453 -16.935 -22.628 1.00 95.06 76 LEU A O 1
ATOM 602 N N . SER A 1 77 ? 12.703 -16.164 -24.719 1.00 95.38 77 SER A N 1
ATOM 603 C CA . SER A 1 77 ? 12.317 -17.416 -25.386 1.00 95.38 77 SER A CA 1
ATOM 604 C C . SER A 1 77 ? 13.329 -18.551 -25.198 1.00 95.38 77 SER A C 1
ATOM 606 O O . SER A 1 77 ? 12.971 -19.719 -25.327 1.00 95.38 77 SER A O 1
ATOM 608 N N . SER A 1 78 ? 14.588 -18.215 -24.912 1.00 95.81 78 SER A N 1
ATOM 609 C CA . SER A 1 78 ? 15.668 -19.174 -24.645 1.00 95.81 78 SER A CA 1
ATOM 610 C C . SER A 1 78 ? 15.935 -19.384 -23.150 1.00 95.81 78 SER A C 1
ATOM 612 O O . SER A 1 78 ? 16.766 -20.211 -22.784 1.00 95.81 78 SER A O 1
ATOM 614 N N . TRP A 1 79 ? 15.245 -18.644 -22.277 1.00 95.06 79 TRP A N 1
ATOM 615 C CA . TRP A 1 79 ? 15.532 -18.630 -20.847 1.00 95.06 79 TRP A CA 1
ATOM 616 C C . TRP A 1 79 ? 15.256 -19.996 -20.202 1.00 95.06 79 TRP A C 1
ATOM 618 O O . TRP A 1 79 ? 14.153 -20.536 -20.307 1.00 95.06 79 TRP A O 1
ATOM 628 N N . GLY A 1 80 ? 16.260 -20.564 -19.525 1.00 92.69 80 GLY A N 1
ATOM 629 C CA . GLY A 1 80 ? 16.167 -21.873 -18.877 1.00 92.69 80 GLY A CA 1
ATOM 630 C C . GLY A 1 80 ? 16.321 -23.068 -19.823 1.00 92.69 80 GLY A C 1
ATOM 631 O O . GLY A 1 80 ? 16.126 -24.204 -19.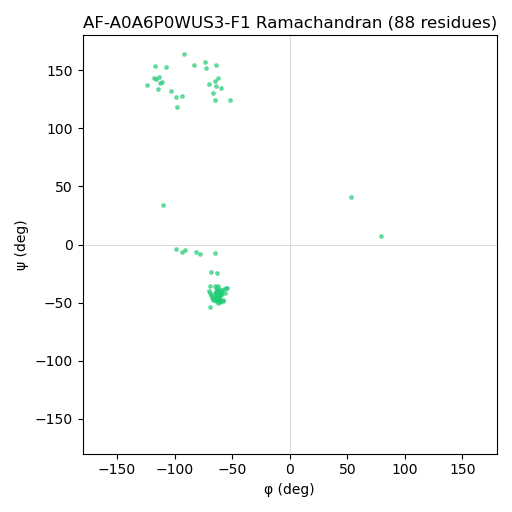385 1.00 92.69 80 GLY A O 1
ATOM 632 N N . MET A 1 81 ? 16.669 -22.831 -21.092 1.00 94.88 81 MET A N 1
ATOM 633 C CA . MET A 1 81 ? 17.018 -23.871 -22.064 1.00 94.88 81 MET A CA 1
ATOM 634 C C . MET A 1 81 ? 18.532 -24.138 -22.070 1.00 94.88 81 MET A C 1
ATOM 636 O O . MET A 1 81 ? 19.322 -23.341 -21.566 1.00 94.88 81 MET A O 1
ATOM 640 N N . GLU A 1 82 ? 18.958 -25.262 -22.656 1.00 91.44 82 GLU A N 1
ATOM 641 C CA . GLU A 1 82 ? 20.391 -25.589 -22.786 1.00 91.44 82 GLU A CA 1
ATOM 642 C C . GLU A 1 82 ? 21.162 -24.574 -23.652 1.00 91.44 82 GLU A C 1
ATOM 644 O O . GLU A 1 82 ? 22.371 -24.419 -23.486 1.00 91.44 82 GLU A O 1
ATOM 649 N N . ASP A 1 83 ? 20.469 -23.871 -24.550 1.00 91.44 83 ASP A N 1
ATOM 650 C CA . ASP A 1 83 ? 20.997 -22.861 -25.467 1.00 91.44 83 ASP A CA 1
ATOM 651 C C . ASP A 1 83 ? 20.547 -21.429 -25.117 1.00 91.44 83 ASP A C 1
ATOM 653 O O . ASP A 1 83 ? 20.360 -20.593 -26.005 1.00 91.44 83 ASP A O 1
ATOM 657 N N . GLU A 1 84 ? 20.388 -21.131 -23.822 1.00 92.62 84 GLU A N 1
ATOM 658 C CA . GLU A 1 84 ? 20.038 -19.792 -23.341 1.00 92.62 84 GLU A CA 1
ATOM 659 C C . GLU A 1 84 ? 20.981 -18.708 -23.896 1.00 92.62 84 GLU A C 1
ATOM 661 O O . GLU A 1 84 ? 22.208 -18.763 -23.760 1.00 92.62 84 GLU A O 1
ATOM 666 N N . LYS A 1 85 ? 20.388 -17.700 -24.541 1.00 90.75 85 LYS A N 1
ATOM 667 C CA . LYS A 1 85 ? 21.094 -16.542 -25.098 1.00 90.75 85 LYS A CA 1
ATOM 668 C C . LYS A 1 85 ? 21.557 -15.598 -23.978 1.00 90.75 85 LYS A C 1
ATOM 670 O O . LYS A 1 85 ? 20.976 -15.603 -22.897 1.00 90.75 85 LYS A O 1
ATOM 675 N N . PRO A 1 86 ? 22.584 -14.760 -24.200 1.00 90.81 86 PRO A N 1
ATOM 676 C CA . PRO A 1 86 ? 22.964 -13.750 -23.216 1.00 90.81 86 PRO A CA 1
ATOM 677 C C . PRO A 1 86 ? 21.830 -12.741 -22.992 1.00 90.81 86 PRO A C 1
ATOM 679 O O . PRO A 1 86 ? 21.147 -12.356 -23.943 1.00 90.81 86 PRO A O 1
ATOM 682 N N . ALA A 1 87 ? 21.667 -12.294 -21.742 1.00 91.19 87 ALA A N 1
ATOM 683 C CA . ALA A 1 87 ? 20.734 -11.225 -21.416 1.00 91.19 87 ALA A CA 1
ATOM 684 C C . ALA A 1 87 ? 21.122 -9.944 -22.182 1.00 91.19 87 ALA A C 1
ATOM 686 O O . ALA A 1 87 ? 22.304 -9.592 -22.223 1.00 91.19 87 ALA A O 1
ATOM 687 N N . PRO A 1 88 ? 20.155 -9.246 -22.798 1.00 89.25 88 PRO A N 1
ATOM 688 C CA . PRO A 1 88 ? 20.437 -8.100 -23.659 1.00 89.25 88 PRO A CA 1
ATOM 689 C C . PRO A 1 88 ? 20.666 -6.795 -22.876 1.00 89.25 88 PRO A C 1
ATOM 691 O O . PRO A 1 88 ? 21.054 -5.787 -23.457 1.00 89.25 88 PRO A O 1
ATOM 694 N N . CYS A 1 89 ? 20.456 -6.819 -21.560 1.00 82.06 89 CYS A N 1
ATOM 695 C CA . CYS A 1 89 ? 20.798 -5.760 -20.612 1.00 82.06 89 CYS A CA 1
ATOM 696 C C . CYS A 1 89 ? 21.942 -6.223 -19.691 1.00 82.06 89 CYS A C 1
ATOM 698 O O . CYS A 1 89 ? 21.958 -7.384 -19.273 1.00 82.06 89 CYS A O 1
ATOM 700 N N . SER A 1 90 ? 22.886 -5.321 -19.392 1.00 61.78 90 SER A N 1
ATOM 701 C CA . SER A 1 90 ? 24.058 -5.558 -18.529 1.00 61.78 90 SER A CA 1
ATOM 702 C C . SER A 1 90 ? 23.796 -5.320 -17.048 1.00 61.78 90 SER A C 1
ATOM 704 O O . SER A 1 90 ? 23.112 -4.318 -16.744 1.00 61.78 90 SER A O 1
#

Mean predicted aligned error: 6.13 Å

pLDDT: mean 94.24, std 7.21, range [47.56, 98.5]

Solvent-accessible surface area (backbone atoms only — not comparable to full-atom values): 5628 Å² total; per-residue (Å²): 132,85,89,84,85,91,81,90,80,90,70,56,71,68,57,50,51,52,46,53,53,49,22,63,77,70,74,45,55,59,66,55,54,50,51,50,55,49,50,56,50,51,53,54,52,50,52,52,52,49,53,50,55,50,50,52,54,43,60,74,35,96,84,48,84,85,72,61,68,67,53,49,50,57,20,63,76,22,60,94,46,98,76,47,52,74,71,74,71,135